Protein AF-A0AA38G1J0-F1 (afdb_monomer)

Radius of gyration: 15.78 Å; Cα contacts (8 Å, |Δi|>4): 84; chains: 1; bounding box: 42×26×38 Å

Structure (mmCIF, N/CA/C/O backbone):
data_AF-A0AA38G1J0-F1
#
_entry.id   AF-A0AA38G1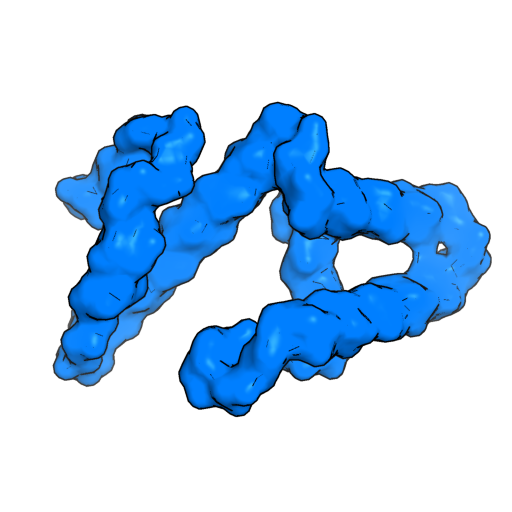J0-F1
#
loop_
_atom_site.group_PDB
_atom_site.id
_atom_site.type_symbol
_atom_site.label_atom_id
_atom_site.label_alt_id
_atom_site.label_comp_id
_atom_site.label_asym_id
_atom_site.label_entity_id
_atom_site.label_seq_id
_atom_site.pdbx_PDB_ins_code
_atom_site.Cartn_x
_atom_site.Cartn_y
_atom_site.Cartn_z
_atom_site.occupancy
_atom_site.B_iso_or_equiv
_atom_site.auth_seq_id
_atom_site.auth_comp_id
_atom_site.auth_asym_id
_atom_site.auth_atom_id
_atom_site.pdbx_PDB_model_num
ATOM 1 N N . CYS A 1 1 ? 4.868 2.584 11.864 1.00 77.88 1 CYS A N 1
ATOM 2 C CA . CYS A 1 1 ? 5.473 2.131 10.589 1.00 77.88 1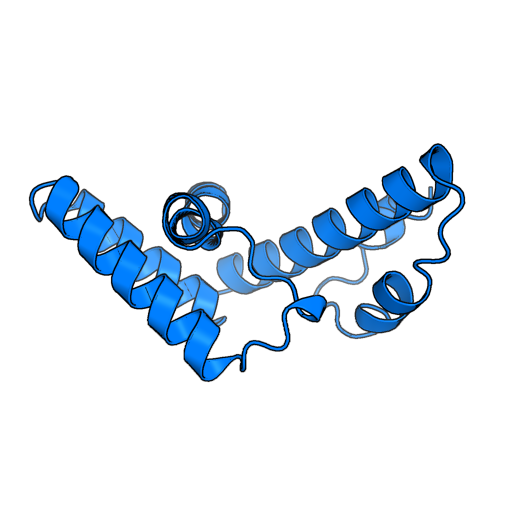 CYS A CA 1
ATOM 3 C C . CYS A 1 1 ? 5.084 0.698 10.207 1.00 77.88 1 CYS A C 1
ATOM 5 O O . CYS A 1 1 ? 4.286 0.565 9.298 1.00 77.88 1 CYS A O 1
ATOM 7 N N . VAL A 1 2 ? 5.552 -0.364 10.891 1.00 83.19 2 VAL A N 1
ATOM 8 C CA . VAL A 1 2 ? 5.373 -1.768 10.421 1.00 83.19 2 VAL A CA 1
ATOM 9 C C . VAL A 1 2 ? 3.914 -2.161 10.150 1.00 83.19 2 VAL A C 1
ATOM 11 O O . VAL A 1 2 ? 3.616 -2.696 9.093 1.00 83.19 2 VAL A O 1
ATOM 14 N N . LYS A 1 3 ? 2.984 -1.858 11.066 1.00 85.31 3 LYS A N 1
ATOM 15 C CA . LYS A 1 3 ? 1.557 -2.165 10.858 1.00 85.31 3 LYS A CA 1
ATOM 16 C C . LYS A 1 3 ? 0.981 -1.485 9.614 1.00 85.31 3 LYS A C 1
ATOM 18 O O . LYS A 1 3 ? 0.204 -2.095 8.901 1.00 85.31 3 LYS A O 1
ATOM 23 N N . MET A 1 4 ? 1.377 -0.242 9.359 1.00 88.00 4 MET A N 1
ATOM 24 C CA . MET A 1 4 ? 0.906 0.526 8.210 1.00 88.00 4 MET A CA 1
ATOM 25 C C . MET A 1 4 ? 1.482 -0.015 6.899 1.00 88.00 4 MET A C 1
ATOM 27 O O . MET A 1 4 ? 0.733 -0.163 5.948 1.00 88.00 4 MET A O 1
ATOM 31 N N . ALA A 1 5 ? 2.760 -0.406 6.881 1.00 85.56 5 ALA A N 1
ATOM 32 C CA . ALA A 1 5 ? 3.362 -1.087 5.732 1.00 85.56 5 ALA A CA 1
ATOM 33 C C . ALA A 1 5 ? 2.691 -2.440 5.428 1.00 85.56 5 ALA A C 1
ATOM 35 O O . ALA A 1 5 ? 2.620 -2.850 4.285 1.00 85.56 5 ALA A O 1
ATOM 36 N N . ILE A 1 6 ? 2.140 -3.134 6.424 1.00 85.56 6 ILE A N 1
ATOM 37 C CA . ILE A 1 6 ? 1.351 -4.352 6.168 1.00 85.56 6 ILE A CA 1
ATOM 38 C C . ILE A 1 6 ? -0.049 -4.008 5.634 1.00 85.56 6 ILE A C 1
ATOM 40 O O . ILE A 1 6 ? -0.609 -4.745 4.833 1.00 85.56 6 ILE A O 1
ATOM 44 N N . VAL A 1 7 ? -0.640 -2.915 6.120 1.00 87.19 7 VAL A N 1
ATOM 45 C CA . VAL A 1 7 ? -2.035 -2.558 5.835 1.00 87.19 7 VAL A CA 1
ATOM 46 C C . VAL A 1 7 ? -2.204 -1.794 4.520 1.00 87.19 7 VAL A C 1
ATOM 48 O O . VAL A 1 7 ? -3.286 -1.866 3.950 1.00 87.19 7 VAL A O 1
ATOM 51 N N . HIS A 1 8 ? -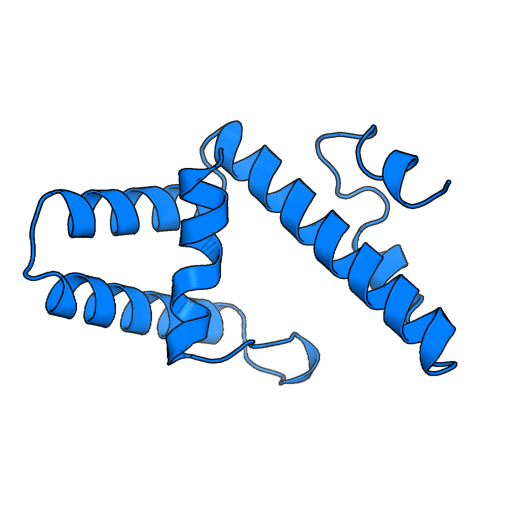1.192 -1.074 4.028 1.00 85.62 8 HIS A N 1
ATOM 52 C CA . HIS A 1 8 ? -1.361 -0.231 2.839 1.00 85.62 8 HIS A CA 1
ATOM 53 C C . HIS A 1 8 ? -1.774 -1.025 1.585 1.00 85.62 8 HIS A C 1
ATOM 55 O O . HIS A 1 8 ? -2.779 -0.663 0.977 1.00 85.62 8 HIS A O 1
ATOM 61 N N . ASP A 1 9 ? -1.137 -2.174 1.331 1.00 86.06 9 ASP A N 1
ATOM 62 C CA . ASP A 1 9 ? -1.446 -3.051 0.185 1.00 86.06 9 ASP A CA 1
ATOM 63 C C . ASP A 1 9 ? -2.416 -4.190 0.519 1.00 86.06 9 ASP A C 1
ATOM 65 O O . ASP A 1 9 ? -2.670 -5.082 -0.288 1.00 86.06 9 ASP A O 1
ATOM 69 N N . ILE A 1 10 ? -3.010 -4.202 1.718 1.00 87.19 10 ILE A N 1
ATOM 70 C CA . ILE A 1 10 ? -3.868 -5.322 2.135 1.00 87.19 10 ILE A CA 1
ATOM 71 C C . ILE A 1 10 ? -5.083 -5.503 1.209 1.00 87.19 10 ILE A C 1
ATOM 73 O O . ILE A 1 10 ? -5.583 -6.615 1.047 1.00 87.19 10 ILE A O 1
ATOM 77 N N . ALA A 1 11 ? -5.539 -4.415 0.582 1.00 87.06 11 ALA A N 1
ATOM 78 C CA . ALA A 1 11 ? -6.651 -4.426 -0.356 1.00 87.06 11 ALA A CA 1
ATOM 79 C C . ALA A 1 11 ? -6.318 -5.168 -1.663 1.00 87.06 11 ALA A C 1
ATOM 81 O O . ALA A 1 11 ? -7.223 -5.758 -2.262 1.00 87.06 11 ALA A O 1
ATOM 82 N N . GLU A 1 12 ? -5.049 -5.205 -2.081 1.00 88.38 12 GLU A N 1
ATOM 83 C CA . GLU A 1 12 ? -4.591 -5.875 -3.310 1.00 88.38 12 GLU A CA 1
ATOM 84 C C . GLU A 1 12 ? -4.811 -7.387 -3.264 1.00 88.38 12 GLU A C 1
ATOM 86 O O . GLU A 1 12 ? -5.011 -8.023 -4.297 1.00 88.38 12 GLU A O 1
ATOM 91 N N . ALA A 1 13 ? -4.915 -7.966 -2.063 1.00 87.62 13 ALA A N 1
ATOM 92 C CA . ALA A 1 13 ? -5.317 -9.359 -1.887 1.00 87.62 13 ALA A CA 1
ATOM 93 C C . ALA A 1 13 ? -6.710 -9.666 -2.477 1.00 87.62 13 ALA A C 1
ATOM 95 O O . ALA A 1 13 ? -6.999 -10.822 -2.791 1.00 87.62 13 ALA A O 1
ATOM 96 N N . ILE A 1 14 ? -7.573 -8.651 -2.617 1.00 87.38 14 ILE A N 1
ATOM 97 C CA . ILE A 1 14 ? -8.908 -8.759 -3.223 1.00 87.38 14 ILE A CA 1
ATOM 98 C C . ILE A 1 14 ? -8.946 -8.081 -4.596 1.00 87.38 14 ILE A C 1
ATOM 100 O O . ILE A 1 14 ? -9.493 -8.654 -5.539 1.00 87.38 14 ILE A O 1
ATOM 104 N N . VAL A 1 15 ? -8.406 -6.862 -4.723 1.00 87.94 15 VAL A N 1
ATOM 105 C CA . VAL A 1 15 ? -8.517 -6.079 -5.970 1.00 87.94 15 VAL A CA 1
ATOM 106 C C . VAL A 1 15 ? -7.468 -6.441 -7.023 1.00 87.94 15 VAL A C 1
ATOM 108 O O . VAL A 1 15 ? -7.665 -6.106 -8.192 1.00 87.94 15 VAL A O 1
ATOM 111 N N . GLY A 1 16 ? -6.419 -7.167 -6.629 1.00 85.50 16 GLY A N 1
ATOM 112 C CA . GLY A 1 16 ? -5.208 -7.374 -7.419 1.00 85.50 16 GLY A CA 1
ATOM 113 C C . GLY A 1 16 ? -4.277 -6.162 -7.371 1.00 85.50 16 GLY A C 1
ATOM 114 O O . GLY A 1 16 ? -4.699 -5.064 -7.019 1.00 85.50 16 GLY A O 1
ATOM 115 N N . ASP A 1 17 ? -3.020 -6.361 -7.748 1.00 84.62 17 ASP A N 1
ATOM 116 C CA . ASP A 1 17 ? -2.076 -5.262 -7.963 1.00 84.62 17 ASP A CA 1
ATOM 117 C C . ASP A 1 17 ? -2.506 -4.474 -9.215 1.00 84.62 17 ASP A C 1
ATOM 119 O O . ASP A 1 17 ? -2.477 -4.997 -10.333 1.00 84.62 17 ASP A O 1
ATOM 123 N N . ILE A 1 18 ? -3.018 -3.255 -9.007 1.00 81.88 18 ILE A N 1
ATOM 124 C CA . ILE A 1 18 ? -3.477 -2.357 -10.075 1.00 81.88 18 ILE A CA 1
ATOM 125 C C . ILE A 1 18 ? -2.348 -1.381 -10.385 1.00 81.88 18 ILE A C 1
ATOM 127 O O . ILE A 1 18 ? -2.166 -0.371 -9.690 1.00 81.88 18 ILE A O 1
ATOM 131 N N . ALA A 1 19 ? -1.657 -1.634 -11.488 1.00 77.88 19 ALA A N 1
ATOM 132 C CA . ALA A 1 19 ? -0.557 -0.812 -11.952 1.00 77.88 19 ALA A CA 1
ATOM 133 C C . ALA A 1 19 ? -1.060 0.381 -12.790 1.00 77.88 19 ALA A C 1
ATOM 135 O O . ALA A 1 19 ? -2.125 0.327 -13.418 1.00 77.88 19 ALA A O 1
ATOM 136 N N . PRO A 1 20 ? -0.272 1.469 -12.907 1.00 71.06 20 PRO A N 1
ATOM 137 C CA . PRO A 1 20 ? -0.591 2.579 -13.809 1.00 71.06 20 PRO A CA 1
ATOM 138 C C . PRO A 1 20 ? -0.825 2.145 -15.268 1.00 71.06 20 PRO A C 1
ATOM 140 O O . PRO A 1 20 ? -1.601 2.778 -15.987 1.00 71.06 20 PRO A O 1
ATOM 143 N N . SER A 1 21 ? -0.194 1.046 -15.700 1.00 75.12 21 SER A N 1
ATOM 144 C CA . SER A 1 21 ? -0.360 0.461 -17.035 1.00 75.12 21 SER A CA 1
ATOM 145 C C . SER A 1 21 ? -1.753 -0.114 -17.300 1.00 75.12 21 SER A C 1
ATOM 147 O O . SER A 1 21 ? -2.133 -0.240 -18.463 1.00 75.12 21 SER A O 1
ATOM 149 N N . ASP A 1 22 ? -2.536 -0.417 -16.260 1.00 80.25 22 ASP A N 1
ATOM 150 C CA . ASP A 1 22 ? -3.898 -0.949 -16.404 1.00 80.25 22 ASP A CA 1
ATOM 151 C C . ASP A 1 22 ? -4.914 0.123 -16.831 1.00 80.25 22 ASP A C 1
ATOM 153 O O . ASP A 1 22 ? -6.068 -0.183 -17.140 1.00 80.25 22 ASP A O 1
ATOM 157 N N . GLY A 1 23 ? -4.507 1.399 -16.852 1.00 82.81 23 GLY A N 1
ATOM 158 C CA . GLY A 1 23 ? -5.350 2.510 -17.297 1.00 82.81 23 GLY A CA 1
ATOM 159 C C . GLY A 1 23 ? -6.534 2.802 -16.371 1.00 82.81 23 GLY A C 1
ATOM 160 O O . GLY A 1 23 ? -7.481 3.481 -16.775 1.00 82.81 23 GLY A O 1
ATOM 161 N N . ILE A 1 24 ? -6.505 2.296 -15.134 1.00 85.38 24 ILE A N 1
ATOM 162 C CA . ILE A 1 24 ? -7.544 2.546 -14.135 1.00 85.38 24 ILE A CA 1
ATOM 163 C C . ILE A 1 24 ? -7.320 3.933 -13.508 1.00 85.38 24 ILE A C 1
ATOM 165 O O . ILE A 1 24 ? -6.241 4.196 -12.976 1.00 85.38 24 ILE A O 1
ATOM 169 N N . PRO A 1 25 ? -8.325 4.833 -13.528 1.00 87.75 25 PRO A N 1
ATOM 170 C CA . PRO A 1 25 ? -8.228 6.125 -12.854 1.00 87.75 25 PRO A CA 1
ATOM 171 C C . PRO A 1 25 ? -7.969 5.966 -11.355 1.00 87.75 25 PRO A C 1
ATOM 173 O O . PRO A 1 25 ? -8.516 5.065 -10.715 1.00 87.75 25 PRO A O 1
ATOM 176 N N . LYS A 1 26 ? -7.198 6.887 -10.770 1.00 82.25 26 LYS A N 1
ATOM 177 C CA . LYS A 1 26 ? -6.836 6.844 -9.346 1.00 82.25 26 LYS A CA 1
ATOM 178 C C . LYS A 1 26 ? -8.065 6.802 -8.433 1.00 82.25 26 LYS A C 1
ATOM 180 O O . LYS A 1 26 ? -8.064 6.096 -7.428 1.00 82.25 26 LYS A O 1
ATOM 185 N N . GLU A 1 27 ? -9.121 7.525 -8.792 1.00 86.06 27 GLU A N 1
ATOM 186 C CA . GLU A 1 27 ? -10.378 7.549 -8.044 1.00 86.06 27 GLU A CA 1
ATOM 187 C C . GLU A 1 27 ? -11.061 6.177 -8.043 1.00 8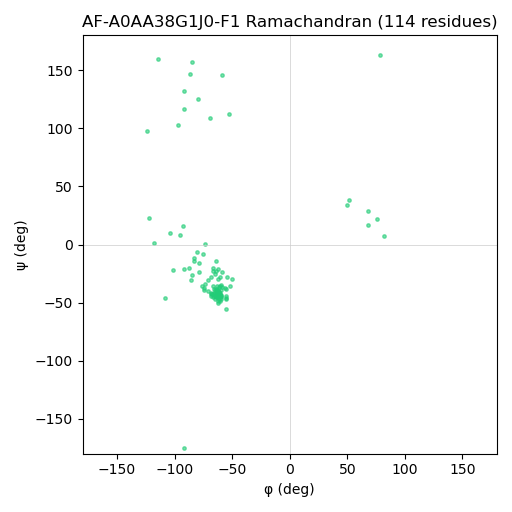6.06 27 GLU A C 1
ATOM 189 O O . GLU A 1 27 ? -11.608 5.756 -7.025 1.00 86.06 27 GLU A O 1
ATOM 194 N N . GLU A 1 28 ? -11.004 5.459 -9.167 1.00 88.62 28 GLU A N 1
ATOM 195 C CA . GLU A 1 28 ? -11.575 4.119 -9.290 1.00 88.62 28 GLU A CA 1
ATOM 196 C C . GLU A 1 28 ? -10.718 3.076 -8.564 1.00 88.62 28 GLU A C 1
ATOM 198 O O . GLU A 1 28 ? -11.288 2.219 -7.887 1.00 88.62 28 GLU A O 1
ATOM 203 N N . LYS A 1 29 ? -9.380 3.178 -8.623 1.00 86.75 29 LYS A N 1
ATOM 204 C CA . LYS A 1 29 ? -8.460 2.354 -7.811 1.00 86.75 29 LYS A CA 1
ATOM 205 C C . LYS A 1 29 ? -8.787 2.502 -6.323 1.00 86.75 29 LYS A C 1
ATOM 207 O O . LYS A 1 29 ? -9.163 1.525 -5.682 1.00 86.75 29 LYS A O 1
ATOM 212 N N . SER A 1 30 ? -8.797 3.737 -5.818 1.00 86.62 30 SER A N 1
ATOM 213 C CA . SER A 1 30 ? -9.090 4.030 -4.406 1.00 86.62 30 SER A CA 1
ATOM 214 C C . SER A 1 30 ? -10.500 3.575 -3.994 1.00 86.62 30 SER A C 1
ATOM 216 O O . SER A 1 30 ? -10.705 3.071 -2.889 1.00 86.62 30 SER A O 1
ATOM 218 N N . ARG A 1 31 ? -11.499 3.679 -4.887 1.00 90.12 31 ARG A N 1
ATOM 219 C CA . ARG A 1 31 ? -12.852 3.154 -4.635 1.00 90.12 31 ARG A CA 1
ATOM 220 C C . ARG A 1 31 ? -12.862 1.628 -4.502 1.00 90.12 31 ARG A C 1
ATOM 222 O O . ARG A 1 31 ? -13.547 1.107 -3.622 1.00 90.12 31 ARG A O 1
ATOM 229 N N . ARG A 1 32 ? -12.149 0.911 -5.377 1.00 91.12 32 ARG A N 1
ATOM 230 C CA . ARG A 1 32 ? -12.046 -0.557 -5.325 1.00 91.12 32 ARG A CA 1
ATOM 231 C C . ARG A 1 32 ? -11.327 -1.010 -4.064 1.00 91.12 32 ARG A C 1
ATOM 233 O O . ARG A 1 32 ? -11.846 -1.878 -3.369 1.00 91.12 32 ARG A O 1
ATOM 240 N N . GLU A 1 33 ? -10.199 -0.386 -3.743 1.00 89.69 33 GLU A N 1
ATOM 241 C CA . GLU A 1 33 ? -9.420 -0.696 -2.543 1.00 89.69 33 GLU A CA 1
ATOM 242 C C . GLU A 1 33 ? -10.228 -0.465 -1.271 1.00 89.69 33 GLU A C 1
ATOM 244 O O . GLU A 1 33 ? -10.268 -1.330 -0.400 1.00 89.69 33 GLU A O 1
ATOM 249 N N . ARG A 1 34 ? -10.959 0.652 -1.190 1.00 89.81 34 ARG A N 1
ATOM 250 C CA . ARG A 1 34 ? -11.848 0.932 -0.057 1.00 89.81 34 ARG A CA 1
ATOM 251 C C . ARG A 1 34 ? -12.926 -0.133 0.106 1.00 89.81 34 ARG A C 1
ATOM 253 O O . ARG A 1 34 ? -13.165 -0.586 1.219 1.00 89.81 34 ARG A O 1
ATOM 260 N N . ASN A 1 35 ? -13.562 -0.541 -0.992 1.00 91.38 35 ASN A N 1
ATOM 261 C CA . ASN A 1 35 ? -14.581 -1.588 -0.954 1.00 91.38 35 ASN A CA 1
ATOM 262 C C . ASN A 1 35 ? -13.999 -2.931 -0.485 1.00 91.38 35 ASN A C 1
ATOM 264 O O . ASN A 1 35 ? -14.637 -3.626 0.302 1.00 91.38 35 ASN A O 1
ATOM 268 N N . ALA A 1 36 ? -12.796 -3.284 -0.944 1.00 91.25 36 ALA A N 1
ATOM 269 C CA . ALA A 1 36 ? -12.089 -4.472 -0.480 1.00 91.25 36 ALA A CA 1
ATOM 270 C C . ALA A 1 36 ? -11.756 -4.385 1.014 1.00 91.25 36 ALA A C 1
ATOM 272 O O . ALA A 1 36 ? -11.980 -5.343 1.751 1.00 91.25 36 ALA A O 1
ATOM 273 N N . LEU A 1 37 ? -11.295 -3.224 1.483 1.00 89.94 37 LEU A N 1
ATOM 274 C CA . LEU A 1 37 ? -11.027 -2.996 2.899 1.00 89.94 37 LEU A CA 1
ATOM 275 C C . LEU A 1 37 ? -12.294 -3.177 3.747 1.00 89.94 37 LEU A C 1
ATOM 277 O O . LEU A 1 37 ? -12.253 -3.849 4.776 1.00 89.94 37 LEU A O 1
ATOM 281 N N . ASP A 1 38 ? -13.428 -2.632 3.296 1.00 88.75 38 ASP A N 1
ATOM 282 C CA . ASP A 1 38 ? -14.723 -2.792 3.964 1.00 88.75 38 ASP A CA 1
ATOM 283 C C . ASP A 1 38 ? -15.139 -4.270 4.039 1.00 88.75 38 ASP A C 1
ATOM 285 O O . ASP A 1 38 ? -15.601 -4.730 5.088 1.00 88.75 38 ASP A O 1
ATOM 289 N N . GLU A 1 39 ? -14.932 -5.037 2.966 1.00 89.12 39 GLU A N 1
ATOM 290 C CA . GLU A 1 39 ? -15.185 -6.481 2.941 1.00 89.12 39 GLU A CA 1
ATOM 291 C C . GLU A 1 39 ? -14.289 -7.225 3.945 1.00 89.12 39 GLU A C 1
ATOM 293 O O . GLU A 1 39 ? -14.778 -8.024 4.747 1.00 89.12 39 GLU A O 1
ATOM 298 N N . MET A 1 40 ? -12.993 -6.908 3.990 1.00 86.69 40 MET A N 1
ATOM 299 C CA . MET A 1 40 ? -12.058 -7.485 4.964 1.00 86.69 40 MET A CA 1
ATOM 300 C C . MET A 1 40 ? -12.446 -7.140 6.405 1.00 86.69 40 MET A C 1
ATOM 302 O O . MET A 1 40 ? -12.436 -8.005 7.286 1.00 86.69 40 MET A O 1
ATOM 306 N N . CYS A 1 41 ? -12.841 -5.894 6.662 1.00 86.81 41 CYS A N 1
ATOM 307 C CA . CYS A 1 41 ? -13.325 -5.453 7.967 1.00 86.81 41 CYS A CA 1
ATOM 308 C C . CYS A 1 41 ? -14.592 -6.216 8.395 1.00 86.81 41 CYS A C 1
ATOM 310 O O . CYS A 1 41 ? -14.736 -6.546 9.580 1.00 86.81 41 CYS A O 1
ATOM 312 N N . GLN A 1 42 ? -15.479 -6.545 7.449 1.00 86.44 42 GLN A N 1
ATOM 313 C CA . GLN A 1 42 ? -16.641 -7.404 7.694 1.00 86.44 42 GLN A CA 1
ATOM 314 C C . GLN A 1 42 ? -16.230 -8.853 7.991 1.00 86.44 42 GLN A C 1
ATOM 316 O O . GLN A 1 42 ? -16.724 -9.425 8.966 1.00 86.44 42 GLN A O 1
ATOM 321 N N . MET A 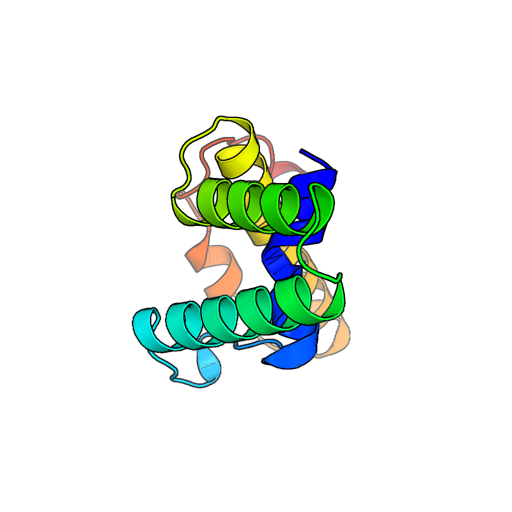1 43 ? -15.290 -9.429 7.231 1.00 84.25 43 MET A N 1
ATOM 322 C CA . MET A 1 43 ? -14.774 -10.788 7.477 1.00 84.25 43 MET A CA 1
ATOM 323 C C . MET A 1 43 ? -14.125 -10.929 8.860 1.00 84.25 43 MET A C 1
ATOM 325 O O . MET A 1 43 ? -14.254 -11.965 9.510 1.00 84.25 43 MET A O 1
ATOM 329 N N . LEU A 1 44 ? -13.471 -9.873 9.347 1.00 81.56 44 LEU A N 1
ATOM 330 C CA . LEU A 1 44 ? -12.873 -9.818 10.684 1.00 81.56 44 LEU A CA 1
ATOM 331 C C . LEU A 1 44 ? -13.906 -9.684 11.823 1.00 81.56 44 LEU A C 1
ATOM 333 O O . LEU A 1 44 ? -13.520 -9.610 12.993 1.00 81.56 44 LEU A O 1
ATOM 337 N N . GLY A 1 45 ? -15.205 -9.649 11.512 1.00 78.81 45 GLY A N 1
ATOM 338 C CA . GLY A 1 45 ? -16.285 -9.641 12.499 1.00 78.81 45 GLY A CA 1
ATOM 339 C C . GLY A 1 45 ? -16.500 -8.296 13.200 1.00 78.81 45 GLY A C 1
ATOM 340 O O . GLY A 1 45 ? -17.051 -8.271 14.299 1.00 78.81 45 GLY A O 1
ATOM 341 N N . GLY A 1 46 ? -16.064 -7.179 12.602 1.00 68.06 46 GLY A N 1
ATOM 342 C CA . GLY A 1 46 ? -16.421 -5.829 13.066 1.00 68.06 46 GLY A CA 1
ATOM 343 C C . GLY A 1 46 ? -15.836 -5.398 14.422 1.00 68.06 46 GLY A C 1
ATOM 344 O O . GLY A 1 46 ? -16.441 -4.598 15.131 1.00 68.06 46 GLY A O 1
ATOM 345 N N . GLY A 1 47 ? -14.668 -5.919 14.807 1.00 83.38 47 GLY A N 1
ATOM 346 C CA . GLY A 1 47 ? -14.016 -5.606 16.086 1.00 83.38 47 GLY A CA 1
ATOM 347 C C . GLY A 1 47 ? -13.014 -4.441 16.052 1.00 83.38 47 GLY A C 1
ATOM 348 O O . GLY A 1 47 ? -12.774 -3.810 15.025 1.00 83.38 47 GLY A O 1
ATOM 349 N N . LEU A 1 48 ? -12.340 -4.219 17.189 1.00 83.75 48 LEU A N 1
ATOM 350 C CA . LEU A 1 48 ? -11.275 -3.210 17.341 1.00 83.75 48 LEU A CA 1
ATOM 351 C C . LEU A 1 48 ? -10.178 -3.325 16.270 1.00 83.75 48 LEU A C 1
ATOM 353 O O . LEU A 1 48 ? -9.678 -2.311 15.804 1.00 83.75 48 LEU A O 1
ATOM 357 N N . ARG A 1 49 ? -9.844 -4.551 15.844 1.00 84.81 49 ARG A N 1
ATOM 358 C CA . ARG A 1 49 ? -8.838 -4.797 14.799 1.00 84.81 49 ARG A CA 1
ATOM 359 C C . ARG A 1 49 ? -9.283 -4.317 13.419 1.00 84.81 49 ARG A C 1
ATOM 361 O O . ARG A 1 49 ? -8.483 -3.732 12.706 1.00 84.81 49 ARG A O 1
ATOM 368 N N . ALA A 1 50 ? -10.547 -4.542 13.057 1.00 86.94 50 ALA A N 1
ATOM 369 C CA . ALA A 1 50 ? -11.094 -4.068 11.787 1.00 86.94 50 ALA A CA 1
ATOM 370 C C . ALA A 1 50 ? -11.086 -2.534 11.734 1.00 86.94 50 ALA A C 1
ATOM 372 O O . ALA A 1 50 ? -10.736 -1.950 10.714 1.00 86.94 50 ALA A O 1
ATOM 373 N N . LYS A 1 51 ? -11.403 -1.888 12.862 1.00 87.31 51 LYS A N 1
ATOM 374 C CA . LYS A 1 51 ? -11.328 -0.432 12.995 1.00 87.31 51 LYS A CA 1
ATOM 375 C C . LYS A 1 51 ? -9.888 0.088 12.904 1.00 87.31 51 LYS A C 1
ATOM 377 O O . LYS A 1 51 ? -9.652 1.043 12.178 1.00 87.31 51 LYS A O 1
ATOM 382 N N . GLU A 1 52 ? -8.936 -0.559 13.579 1.00 90.00 52 GLU A N 1
ATOM 383 C CA . GLU A 1 52 ? -7.513 -0.190 13.519 1.00 90.00 52 GLU A CA 1
ATOM 384 C C . GLU A 1 52 ? -6.958 -0.287 12.087 1.00 90.00 52 GLU A C 1
ATOM 386 O O . GLU A 1 52 ? -6.268 0.622 11.640 1.00 90.00 52 GLU A O 1
ATOM 391 N N . ILE A 1 53 ? -7.294 -1.348 11.342 1.00 88.56 53 ILE A N 1
ATOM 392 C CA . ILE A 1 53 ? -6.897 -1.507 9.931 1.00 88.56 53 ILE A CA 1
ATOM 393 C C . ILE A 1 53 ? -7.473 -0.374 9.077 1.00 88.56 53 ILE A C 1
ATOM 395 O O . ILE A 1 53 ? -6.744 0.251 8.312 1.00 88.56 53 ILE A O 1
ATOM 399 N N . TYR A 1 54 ? -8.761 -0.070 9.247 1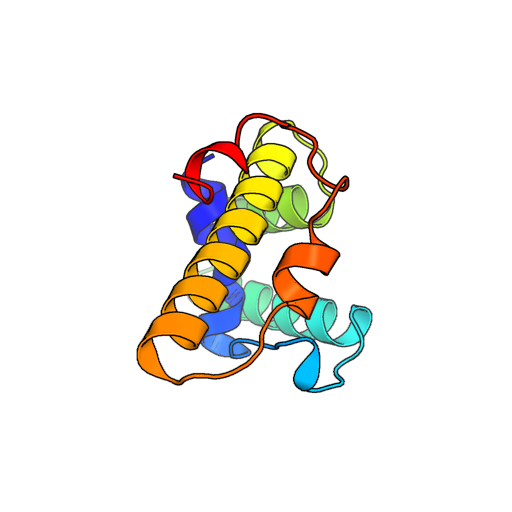.00 88.44 54 TYR A N 1
ATOM 400 C CA . TYR A 1 54 ? -9.426 1.001 8.508 1.00 88.44 54 TYR A CA 1
ATOM 401 C C . TYR A 1 54 ? -8.818 2.384 8.790 1.00 88.44 54 TYR A C 1
ATOM 403 O O . TYR A 1 54 ? -8.637 3.197 7.882 1.00 88.44 54 TYR A O 1
ATOM 411 N N . GLU A 1 55 ? -8.486 2.663 10.051 1.00 90.38 55 GLU A N 1
ATOM 412 C CA . GLU A 1 55 ? -7.842 3.915 10.457 1.00 90.38 55 GLU A CA 1
ATOM 413 C C . GLU A 1 55 ? -6.420 4.025 9.893 1.00 90.38 55 GLU A C 1
ATOM 415 O O . GLU A 1 55 ? -6.085 5.057 9.314 1.00 90.38 55 GLU A O 1
ATOM 420 N N . LEU A 1 56 ? -5.621 2.955 9.976 1.00 90.81 56 LEU A N 1
ATOM 421 C CA . LEU A 1 56 ? -4.260 2.919 9.429 1.00 90.81 56 LEU A CA 1
ATOM 422 C C . LEU A 1 56 ? -4.235 3.090 7.907 1.00 90.81 56 LEU A C 1
ATOM 424 O O . LEU A 1 56 ? -3.387 3.819 7.393 1.00 90.81 56 LEU A O 1
ATOM 428 N N . TRP A 1 57 ? -5.157 2.444 7.191 1.00 90.62 57 TRP A N 1
ATOM 429 C CA . TRP A 1 57 ? -5.265 2.587 5.739 1.00 90.62 57 TRP A CA 1
ATOM 430 C C . TRP A 1 57 ? -5.630 4.024 5.352 1.00 90.62 57 TRP A C 1
ATOM 432 O O . TRP A 1 57 ? -4.978 4.629 4.504 1.00 90.62 57 TRP A O 1
ATOM 442 N N . ASN A 1 58 ? -6.605 4.627 6.040 1.00 89.50 58 ASN A N 1
ATOM 443 C CA . ASN A 1 58 ? -6.950 6.030 5.815 1.00 89.50 58 ASN A CA 1
ATOM 444 C C . ASN A 1 58 ? -5.796 6.984 6.143 1.00 89.50 58 ASN A C 1
ATOM 446 O O . ASN A 1 58 ? -5.612 7.974 5.436 1.00 89.50 58 ASN A O 1
ATOM 450 N N . GLU A 1 59 ? -5.038 6.726 7.206 1.00 91.06 59 GLU A N 1
ATOM 451 C CA . GLU A 1 59 ? -3.866 7.523 7.576 1.00 91.06 59 GLU A CA 1
ATOM 452 C C . GLU A 1 59 ? -2.792 7.487 6.478 1.00 91.06 59 GLU A C 1
ATOM 454 O O . GLU A 1 59 ? -2.259 8.537 6.102 1.00 91.06 59 GLU A O 1
ATOM 459 N N . TYR A 1 60 ? -2.538 6.302 5.912 1.00 89.94 60 TYR A N 1
ATOM 460 C CA . TYR A 1 60 ? -1.649 6.122 4.764 1.00 89.94 60 TYR A CA 1
ATOM 461 C C . TYR A 1 60 ? -2.159 6.877 3.524 1.00 89.94 60 TYR A C 1
ATOM 463 O O . TYR A 1 60 ? -1.420 7.679 2.945 1.00 89.94 60 TYR A O 1
ATOM 471 N N . GLU A 1 61 ? -3.430 6.701 3.154 1.00 86.44 61 GLU A N 1
ATOM 472 C CA . GLU A 1 61 ? -4.027 7.334 1.968 1.00 86.44 61 GLU A CA 1
ATOM 473 C C . GLU A 1 61 ? -4.011 8.865 2.029 1.00 86.44 61 GLU A C 1
ATOM 475 O O . GLU A 1 61 ? -3.694 9.538 1.044 1.00 86.44 61 GLU A O 1
ATOM 480 N N . HIS A 1 62 ? -4.292 9.437 3.202 1.00 87.38 62 HIS A N 1
ATOM 481 C CA . HIS A 1 62 ? -4.270 10.888 3.405 1.00 87.38 62 HIS A CA 1
ATOM 482 C C . HIS A 1 62 ? -2.860 11.451 3.617 1.00 87.38 62 HIS A C 1
ATOM 484 O O . HIS A 1 62 ? -2.704 12.672 3.689 1.00 87.38 62 HIS A O 1
ATOM 490 N N . ASN A 1 63 ? -1.839 10.594 3.727 1.00 87.00 63 ASN A N 1
ATOM 491 C CA . ASN A 1 63 ? -0.457 10.986 3.993 1.00 87.00 63 ASN A CA 1
ATOM 492 C C . ASN A 1 63 ? -0.328 11.925 5.215 1.00 87.00 63 ASN A C 1
ATOM 494 O O . ASN A 1 63 ? 0.409 12.920 5.196 1.00 87.00 63 ASN A O 1
ATOM 498 N N . SER A 1 64 ? -1.131 11.660 6.249 1.00 88.00 64 SER A N 1
ATOM 499 C CA . SER A 1 64 ? -1.408 12.619 7.326 1.00 88.00 64 SER A CA 1
ATOM 500 C C . SER A 1 64 ? -0.398 12.570 8.473 1.00 88.00 64 SER A C 1
ATOM 502 O O . SER A 1 64 ? -0.261 13.558 9.198 1.00 88.00 64 SER A O 1
ATOM 504 N N . SER A 1 65 ? 0.349 11.473 8.618 1.00 88.50 65 SER A N 1
ATOM 505 C CA . SER A 1 65 ? 1.353 11.281 9.668 1.00 88.50 65 SER A CA 1
ATOM 506 C C . SER A 1 65 ? 2.785 11.178 9.121 1.00 88.50 65 SER A C 1
ATOM 508 O O . SER A 1 65 ? 2.994 10.891 7.937 1.00 88.50 65 SER A O 1
ATOM 510 N N . PRO A 1 66 ? 3.809 11.412 9.966 1.00 87.00 66 PRO A N 1
ATOM 511 C CA . PRO A 1 66 ? 5.199 11.110 9.625 1.00 87.00 66 PRO A CA 1
ATOM 512 C C . PRO A 1 66 ? 5.403 9.647 9.215 1.00 87.00 66 PRO A C 1
ATOM 514 O O . PRO A 1 66 ? 6.151 9.369 8.282 1.00 87.00 66 PRO A O 1
ATOM 517 N N . GLU A 1 67 ? 4.714 8.718 9.873 1.00 86.31 67 GLU A N 1
ATOM 518 C CA . GLU A 1 67 ? 4.754 7.294 9.563 1.00 86.31 67 GLU A CA 1
ATOM 519 C C . GLU A 1 67 ? 4.196 7.000 8.167 1.00 86.31 67 GLU A C 1
ATOM 521 O O . GLU A 1 67 ? 4.832 6.253 7.426 1.00 86.31 67 GLU A O 1
ATOM 526 N N . ALA A 1 68 ? 3.074 7.618 7.780 1.00 87.69 68 ALA A N 1
ATOM 527 C CA . ALA A 1 68 ? 2.492 7.486 6.442 1.00 87.69 68 ALA A CA 1
ATOM 528 C C . ALA A 1 68 ? 3.434 7.980 5.345 1.00 87.69 68 ALA A C 1
ATOM 530 O O . ALA A 1 68 ? 3.614 7.308 4.330 1.00 87.69 68 ALA A O 1
ATOM 531 N N . LYS A 1 69 ? 4.107 9.108 5.588 1.00 86.25 69 LYS A N 1
ATOM 532 C CA . LYS A 1 69 ? 5.108 9.662 4.667 1.00 86.25 69 LYS A CA 1
ATOM 533 C C . LYS A 1 69 ? 6.282 8.714 4.474 1.00 86.25 69 LYS A C 1
ATOM 535 O O . LYS A 1 69 ? 6.701 8.482 3.346 1.00 86.25 69 LYS A O 1
ATOM 540 N N . ILE A 1 70 ? 6.778 8.144 5.572 1.00 85.88 70 ILE A N 1
ATOM 541 C CA . ILE A 1 70 ? 7.868 7.168 5.540 1.00 85.88 70 ILE A CA 1
ATOM 542 C C . ILE A 1 70 ? 7.446 5.923 4.756 1.00 85.88 70 ILE A C 1
ATOM 544 O O . ILE A 1 70 ? 8.188 5.489 3.884 1.00 85.88 70 ILE A O 1
ATOM 548 N N . VAL A 1 71 ? 6.266 5.359 5.032 1.00 86.50 71 VAL A N 1
ATOM 549 C CA . VAL A 1 71 ? 5.785 4.159 4.325 1.00 86.50 71 VAL A CA 1
ATOM 550 C C . VAL A 1 71 ? 5.592 4.439 2.831 1.00 86.50 71 VAL A C 1
ATOM 552 O O . VAL A 1 71 ? 6.009 3.618 2.028 1.00 86.50 71 VAL A O 1
ATOM 555 N N . LYS A 1 72 ? 5.076 5.613 2.440 1.00 86.06 72 LYS A N 1
ATOM 556 C CA . LYS A 1 72 ? 4.974 6.008 1.021 1.00 86.06 72 LYS A CA 1
ATOM 557 C C . LYS A 1 72 ? 6.319 6.153 0.319 1.00 86.06 72 LYS A C 1
ATOM 559 O O . LYS A 1 72 ? 6.416 5.874 -0.869 1.00 86.06 72 LYS A O 1
ATOM 564 N N . ASP A 1 73 ? 7.343 6.637 1.012 1.00 83.88 73 ASP A N 1
ATOM 565 C CA . ASP A 1 73 ? 8.676 6.708 0.417 1.00 83.88 73 ASP A CA 1
ATOM 566 C C . ASP A 1 73 ? 9.317 5.311 0.325 1.00 83.88 73 ASP A C 1
ATOM 568 O O . ASP A 1 73 ? 9.993 5.028 -0.659 1.00 83.88 73 ASP A O 1
ATOM 572 N N . PHE A 1 74 ? 9.057 4.410 1.282 1.00 84.44 74 PHE A N 1
ATOM 573 C CA . PHE A 1 74 ? 9.481 3.006 1.184 1.00 84.44 74 PHE A CA 1
ATOM 574 C C . PHE A 1 74 ? 8.811 2.257 0.028 1.00 84.44 74 PHE A C 1
ATOM 576 O O . PHE A 1 74 ? 9.502 1.545 -0.688 1.00 84.44 74 PHE A O 1
ATOM 583 N N . ASP A 1 75 ? 7.512 2.457 -0.170 1.00 84.50 75 ASP A N 1
ATOM 584 C CA . ASP A 1 75 ? 6.724 1.913 -1.284 1.00 84.50 75 ASP A CA 1
ATOM 585 C C . ASP A 1 75 ? 7.342 2.291 -2.650 1.00 84.50 75 ASP A C 1
ATOM 587 O O . ASP A 1 75 ? 7.656 1.438 -3.474 1.00 84.50 75 ASP A O 1
ATOM 591 N N . LYS A 1 76 ? 7.724 3.562 -2.841 1.00 82.06 76 LYS A N 1
ATOM 592 C CA . LYS A 1 76 ? 8.467 3.973 -4.050 1.00 82.06 76 LYS A CA 1
ATOM 593 C C . LYS A 1 76 ? 9.826 3.289 -4.196 1.00 82.06 76 LYS A C 1
ATOM 595 O O . LYS A 1 76 ? 10.231 2.993 -5.314 1.00 82.06 76 LYS A O 1
ATOM 600 N N . VAL A 1 77 ? 10.576 3.129 -3.104 1.00 81.19 77 VAL A N 1
ATOM 601 C CA . VAL A 1 77 ? 11.898 2.480 -3.145 1.00 81.19 77 VAL A CA 1
ATOM 602 C C . VAL A 1 77 ? 11.758 1.019 -3.550 1.00 81.19 77 VAL A C 1
ATOM 604 O O .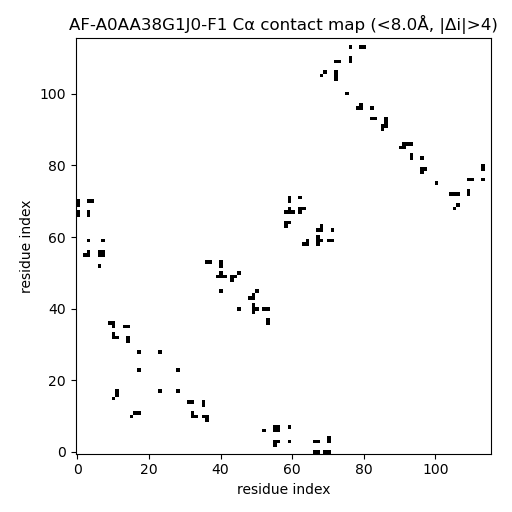 VAL A 1 77 ? 12.554 0.546 -4.356 1.00 81.19 77 VAL A O 1
ATOM 607 N N . GLU A 1 78 ? 10.753 0.333 -3.013 1.00 82.25 78 GLU A N 1
ATOM 608 C CA . GLU A 1 78 ? 10.418 -1.045 -3.366 1.00 82.25 78 GLU A CA 1
ATOM 609 C C . GLU A 1 78 ? 10.074 -1.146 -4.859 1.00 82.25 78 GLU A C 1
ATOM 611 O O . GLU A 1 78 ? 10.740 -1.893 -5.575 1.00 82.25 78 GLU A O 1
ATOM 616 N N . MET A 1 79 ? 9.205 -0.263 -5.364 1.00 82.94 79 MET A N 1
ATOM 617 C CA . MET A 1 79 ? 8.858 -0.196 -6.788 1.00 82.94 79 MET A CA 1
ATOM 618 C C . MET A 1 79 ? 10.091 -0.018 -7.694 1.00 82.94 79 MET A C 1
ATOM 620 O O . MET A 1 79 ? 10.213 -0.676 -8.729 1.00 82.94 79 MET A O 1
ATOM 624 N N . ILE A 1 80 ? 11.026 0.873 -7.336 1.00 79.12 80 ILE A N 1
ATOM 625 C CA . ILE A 1 80 ? 12.260 1.074 -8.117 1.00 79.12 80 ILE A CA 1
ATOM 626 C C . ILE A 1 80 ? 13.164 -0.159 -8.036 1.00 79.12 80 ILE A C 1
ATOM 628 O O . ILE A 1 80 ? 13.755 -0.549 -9.042 1.00 79.12 80 ILE A O 1
ATOM 632 N N . LEU A 1 81 ? 13.303 -0.757 -6.852 1.00 79.25 81 LEU A N 1
ATOM 633 C CA . LEU A 1 81 ? 14.123 -1.948 -6.662 1.00 79.25 81 LEU A CA 1
ATOM 634 C C . LEU A 1 81 ? 13.602 -3.097 -7.528 1.00 79.25 81 LEU A C 1
ATOM 636 O O . LEU A 1 81 ? 14.380 -3.739 -8.231 1.00 79.25 81 LEU A O 1
ATOM 640 N N . GLN A 1 82 ? 12.285 -3.292 -7.548 1.00 76.94 82 GLN A N 1
ATOM 641 C CA . GLN A 1 82 ? 11.649 -4.301 -8.378 1.00 76.94 82 GLN A CA 1
ATOM 642 C C . GLN A 1 82 ? 11.821 -3.995 -9.874 1.00 76.94 82 GLN A C 1
ATOM 644 O O . GLN A 1 82 ? 12.106 -4.900 -10.662 1.00 76.94 82 GLN A O 1
ATOM 649 N N . ALA A 1 83 ? 11.732 -2.723 -10.282 1.00 78.69 83 ALA A N 1
ATOM 650 C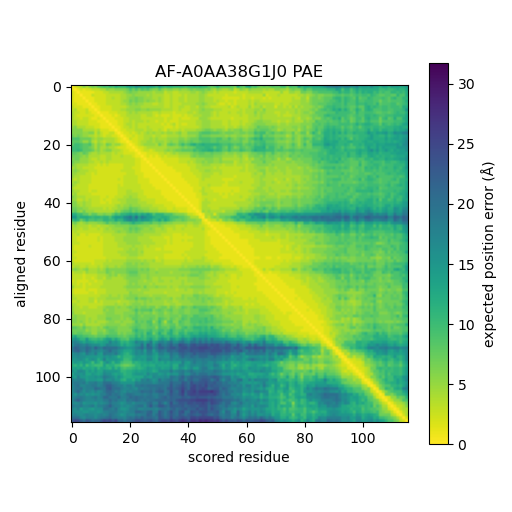 CA . ALA A 1 83 ? 12.054 -2.317 -11.648 1.00 78.69 83 ALA A CA 1
ATOM 651 C C . ALA A 1 83 ? 13.512 -2.658 -12.013 1.00 78.69 83 ALA A C 1
ATOM 653 O O . ALA A 1 83 ? 13.745 -3.275 -13.050 1.00 78.69 83 ALA A O 1
ATOM 654 N N . LEU A 1 84 ? 14.483 -2.348 -11.148 1.00 77.19 84 LEU A N 1
ATOM 655 C CA . LEU A 1 84 ? 15.900 -2.661 -11.364 1.00 77.19 84 LEU A CA 1
ATOM 656 C C . LEU A 1 84 ? 16.150 -4.172 -11.510 1.00 77.19 84 LEU A C 1
ATOM 658 O O . LEU A 1 84 ? 16.904 -4.597 -12.388 1.00 77.19 84 LEU A O 1
ATOM 662 N N . GLU A 1 85 ? 15.519 -4.995 -10.671 1.00 79.50 85 GLU A N 1
ATOM 663 C CA . GLU A 1 85 ? 15.595 -6.457 -10.782 1.00 79.50 85 GLU A CA 1
ATOM 664 C C . GLU A 1 85 ? 15.037 -6.945 -12.128 1.00 79.50 85 GLU A C 1
ATOM 666 O O . GLU A 1 85 ? 15.680 -7.747 -12.812 1.00 79.50 85 GLU A O 1
ATOM 671 N N . TYR A 1 86 ? 13.897 -6.406 -12.575 1.00 77.44 86 TYR A N 1
ATOM 672 C CA . TYR A 1 86 ? 13.324 -6.742 -13.880 1.00 77.44 86 TYR A CA 1
ATOM 673 C C . TYR A 1 86 ? 14.174 -6.273 -15.069 1.00 77.44 86 TYR A C 1
ATOM 675 O O . TYR A 1 86 ? 14.220 -6.980 -16.081 1.00 77.44 86 TYR A O 1
ATOM 683 N N . GLU A 1 87 ? 14.843 -5.119 -14.993 1.00 76.56 87 GLU A N 1
ATOM 684 C CA . GLU A 1 87 ? 15.780 -4.683 -16.039 1.00 76.56 87 GLU A CA 1
ATOM 685 C C . GLU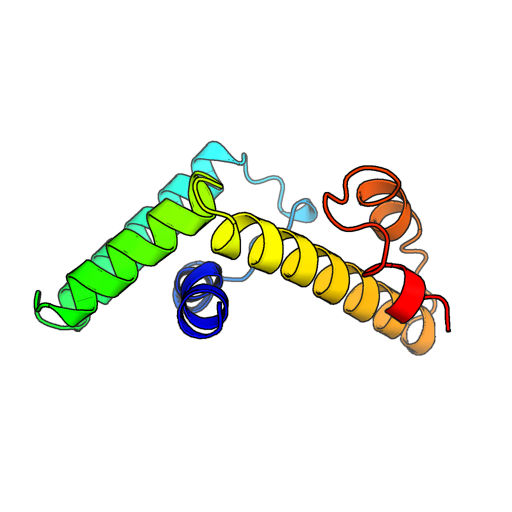 A 1 87 ? 16.959 -5.654 -16.163 1.00 76.56 87 GLU A C 1
ATOM 687 O O . GLU A 1 87 ? 17.301 -6.071 -17.275 1.00 76.56 87 GLU A O 1
ATOM 692 N N . ASN A 1 88 ? 17.534 -6.058 -15.026 1.00 74.44 88 ASN A N 1
ATOM 693 C CA . ASN A 1 88 ? 18.678 -6.967 -14.974 1.00 74.44 88 ASN A CA 1
ATOM 694 C C . ASN A 1 88 ? 18.338 -8.373 -15.489 1.00 74.44 88 ASN A C 1
ATOM 696 O O . ASN A 1 88 ? 19.124 -8.952 -16.241 1.00 74.44 88 ASN A O 1
ATOM 700 N N . ASP A 1 89 ? 17.166 -8.906 -15.134 1.00 73.56 89 ASP A N 1
ATOM 701 C CA . ASP A 1 89 ? 16.762 -10.265 -15.516 1.00 73.56 89 ASP A CA 1
ATOM 702 C C . ASP A 1 89 ? 16.099 -10.346 -16.901 1.00 73.56 89 ASP A C 1
ATOM 704 O O . ASP A 1 89 ? 16.196 -11.377 -17.573 1.00 73.56 89 ASP A O 1
ATOM 708 N N . GLN A 1 90 ? 15.398 -9.295 -17.348 1.00 69.50 90 GLN A N 1
ATOM 709 C CA . GLN A 1 90 ? 14.565 -9.343 -18.562 1.00 69.50 90 GLN A CA 1
ATOM 710 C C . GLN A 1 90 ? 14.992 -8.381 -19.676 1.00 69.50 90 GLN A C 1
ATOM 712 O O . GLN A 1 90 ? 14.328 -8.354 -20.716 1.00 69.50 90 GLN A O 1
ATOM 717 N N . ALA A 1 91 ? 16.073 -7.612 -19.495 1.00 63.75 91 ALA A N 1
ATOM 718 C CA . ALA A 1 91 ? 16.572 -6.628 -20.464 1.00 63.75 91 ALA A CA 1
ATOM 719 C C . ALA A 1 91 ? 15.477 -5.667 -20.974 1.00 63.75 91 ALA A C 1
ATOM 721 O O . ALA A 1 91 ? 15.462 -5.263 -22.141 1.00 63.75 91 ALA A O 1
ATOM 722 N N . LYS A 1 92 ? 14.522 -5.334 -20.101 1.00 63.41 92 LYS A N 1
ATOM 723 C CA . LYS A 1 92 ? 13.504 -4.310 -20.349 1.00 63.41 92 LYS A CA 1
ATOM 724 C C . LYS A 1 92 ? 14.069 -2.954 -19.947 1.00 63.41 92 LYS A C 1
ATOM 726 O O . LYS A 1 92 ? 14.856 -2.888 -19.017 1.00 63.41 92 LYS A O 1
ATOM 731 N N . ASN A 1 93 ? 13.675 -1.897 -20.652 1.00 65.56 93 ASN A N 1
ATOM 732 C CA . ASN A 1 93 ? 13.979 -0.528 -20.249 1.00 65.56 93 ASN A CA 1
ATOM 733 C C . ASN A 1 93 ? 12.818 -0.019 -19.381 1.00 65.56 93 ASN A C 1
ATOM 735 O O . ASN A 1 93 ? 11.679 0.043 -19.849 1.00 65.56 93 ASN A O 1
ATOM 739 N N . LEU A 1 94 ? 13.113 0.274 -18.119 1.00 70.25 94 LEU A N 1
ATOM 740 C CA . LEU A 1 94 ? 12.202 0.734 -17.074 1.00 70.25 94 LEU A CA 1
ATOM 741 C C . LEU A 1 94 ? 12.660 2.092 -16.507 1.00 70.25 94 LEU A C 1
ATOM 743 O O . LEU A 1 94 ? 12.237 2.483 -15.420 1.00 70.25 94 LEU A O 1
ATOM 747 N N . ASP A 1 95 ? 13.452 2.856 -17.275 1.00 67.38 95 ASP A N 1
ATOM 748 C CA . ASP A 1 95 ? 13.945 4.203 -16.932 1.00 67.38 95 ASP A CA 1
ATOM 749 C C . ASP A 1 95 ? 12.822 5.156 -16.473 1.00 67.38 95 ASP A C 1
ATOM 751 O O . ASP A 1 95 ? 13.038 6.046 -15.646 1.00 67.38 95 ASP A O 1
ATOM 755 N N . GLU A 1 96 ? 11.600 4.964 -16.979 1.00 66.62 96 GLU A N 1
ATOM 756 C CA . GLU A 1 96 ? 10.413 5.733 -16.592 1.00 66.62 96 GLU A CA 1
ATOM 757 C C . GLU A 1 96 ? 10.103 5.623 -15.087 1.00 66.62 96 GLU A C 1
ATOM 759 O O . GLU A 1 96 ? 9.738 6.622 -14.459 1.00 66.62 96 GLU A O 1
ATOM 764 N N . PHE A 1 97 ? 10.325 4.455 -14.473 1.00 68.06 97 PHE A N 1
ATOM 765 C CA . PHE A 1 97 ? 10.101 4.240 -13.041 1.00 68.06 97 PHE A CA 1
ATOM 766 C C . PHE A 1 97 ? 11.107 5.029 -12.196 1.00 68.06 97 PHE A C 1
ATOM 768 O O . PHE A 1 97 ? 10.703 5.712 -11.253 1.00 68.06 97 PHE A O 1
ATOM 775 N N . PHE A 1 98 ? 12.384 5.048 -12.588 1.00 66.69 98 PHE A N 1
ATOM 776 C CA . PHE A 1 98 ? 13.428 5.844 -11.930 1.00 66.69 98 PHE A CA 1
ATOM 777 C C . PHE A 1 98 ? 13.199 7.356 -12.087 1.00 66.69 98 PHE A C 1
ATOM 779 O O . PHE A 1 98 ? 13.413 8.135 -11.156 1.00 66.69 98 PHE A O 1
ATOM 786 N N . GLN A 1 99 ? 12.724 7.801 -13.254 1.00 66.81 99 GLN A N 1
ATOM 787 C CA . GLN A 1 99 ? 12.393 9.212 -13.482 1.00 66.81 99 GLN A CA 1
ATOM 788 C C . GLN A 1 99 ? 11.143 9.647 -12.711 1.00 66.81 99 GLN A C 1
ATOM 790 O O . GLN A 1 99 ? 11.039 10.806 -12.301 1.00 66.81 99 GLN A O 1
ATOM 795 N N . SER A 1 100 ? 10.194 8.734 -12.486 1.00 65.44 100 SER A N 1
ATOM 796 C CA . SER A 1 100 ? 8.946 9.034 -11.780 1.00 65.44 100 SER A CA 1
ATOM 797 C C . SER A 1 100 ? 9.158 9.418 -10.308 1.00 65.44 100 SER A C 1
ATOM 799 O O . SER A 1 100 ? 8.340 10.173 -9.757 1.00 65.44 100 SER A O 1
ATOM 801 N N . THR A 1 101 ? 10.262 8.961 -9.707 1.00 61.38 101 THR A N 1
ATOM 802 C CA . THR A 1 101 ? 10.625 9.159 -8.298 1.00 61.38 101 THR A CA 1
ATOM 803 C C . THR A 1 101 ? 11.667 10.263 -8.092 1.00 61.38 101 THR A C 1
ATOM 805 O O . THR A 1 101 ? 11.683 10.890 -7.032 1.00 61.38 101 THR A O 1
ATOM 808 N N . ALA A 1 102 ? 12.455 10.605 -9.119 1.00 58.78 102 ALA A N 1
ATOM 809 C CA . ALA A 1 102 ? 13.471 11.655 -9.061 1.00 58.78 102 ALA A CA 1
ATOM 810 C C . ALA A 1 102 ? 12.914 13.004 -8.545 1.00 58.78 102 ALA A C 1
ATOM 812 O O . ALA A 1 102 ? 12.118 13.679 -9.201 1.00 58.78 102 ALA A O 1
ATOM 813 N N . GLY A 1 103 ? 13.353 13.412 -7.348 1.00 58.72 103 GLY A N 1
ATOM 814 C CA . GLY A 1 103 ? 13.009 14.701 -6.733 1.00 58.72 103 GLY A CA 1
ATOM 815 C C . GLY A 1 103 ? 11.654 14.759 -6.015 1.00 58.72 103 GLY A C 1
ATOM 816 O O . GLY A 1 103 ? 11.252 15.845 -5.594 1.00 58.72 103 GLY A O 1
ATOM 817 N N . LYS A 1 104 ? 10.950 13.628 -5.852 1.00 58.94 104 LYS A N 1
ATOM 818 C CA . LYS A 1 104 ? 9.657 13.548 -5.134 1.00 58.94 104 LYS A CA 1
ATOM 819 C C . LYS A 1 104 ? 9.752 12.945 -3.731 1.00 58.94 104 LYS A C 1
ATOM 821 O O . LYS A 1 104 ? 8.717 12.663 -3.118 1.00 58.94 104 LYS A O 1
ATOM 826 N N . ASP A 1 105 ? 10.961 12.745 -3.228 1.00 58.31 105 ASP A N 1
ATOM 827 C CA . ASP A 1 105 ? 11.192 12.056 -1.962 1.00 58.31 105 ASP A CA 1
ATOM 828 C C . ASP A 1 105 ? 11.246 13.054 -0.813 1.00 58.31 105 ASP A C 1
ATOM 830 O O . ASP A 1 105 ? 11.924 14.083 -0.887 1.00 58.31 105 ASP A O 1
ATOM 834 N N . GLN A 1 106 ? 10.522 12.758 0.267 1.00 56.81 106 GLN A N 1
ATOM 835 C CA . GLN A 1 106 ? 10.593 13.573 1.480 1.00 56.81 106 GLN A CA 1
ATOM 836 C C . GLN A 1 106 ? 11.849 13.231 2.295 1.00 56.81 106 GLN A C 1
ATOM 838 O O . GLN A 1 106 ? 12.277 14.036 3.126 1.00 56.81 106 GLN A O 1
ATOM 843 N N . PHE A 1 107 ? 12.481 12.085 2.010 1.00 56.44 107 PHE A N 1
ATOM 844 C CA . PHE A 1 107 ? 13.720 11.627 2.632 1.00 56.44 107 PHE A CA 1
ATOM 845 C C . PHE A 1 107 ? 14.821 11.341 1.589 1.00 56.44 107 PHE A C 1
ATOM 847 O O . PHE A 1 107 ? 14.894 10.238 1.049 1.00 56.44 107 PHE A O 1
ATOM 854 N N . PRO A 1 108 ? 15.750 12.286 1.352 1.00 55.25 108 PRO A N 1
ATOM 855 C CA . PRO A 1 108 ? 16.771 12.171 0.302 1.00 55.25 108 PRO A CA 1
ATOM 856 C C . PRO A 1 108 ? 17.771 11.011 0.484 1.00 55.25 108 PRO A C 1
ATOM 858 O O . PRO A 1 108 ? 18.472 10.659 -0.458 1.00 55.25 108 PRO A O 1
ATOM 861 N N . ASN A 1 109 ? 17.838 10.389 1.667 1.00 54.78 109 ASN A N 1
ATOM 862 C CA . ASN A 1 109 ? 18.758 9.279 1.945 1.00 54.78 109 ASN A CA 1
ATOM 863 C C . ASN A 1 109 ? 18.246 7.903 1.484 1.00 54.78 109 ASN A C 1
ATOM 865 O O . ASN A 1 109 ? 19.022 6.952 1.494 1.00 54.78 109 ASN A O 1
ATOM 869 N N . LEU A 1 110 ? 16.970 7.766 1.108 1.00 55.06 110 LEU A N 1
ATOM 870 C CA . LEU A 1 110 ? 16.400 6.469 0.719 1.00 55.06 110 LEU A CA 1
ATOM 871 C C . LEU A 1 110 ? 16.869 6.014 -0.675 1.00 55.06 110 LEU A C 1
ATOM 873 O O . LEU A 1 110 ? 17.219 4.852 -0.849 1.00 55.06 110 LEU A O 1
ATOM 877 N N . MET A 1 111 ? 17.018 6.937 -1.629 1.00 53.50 111 MET A N 1
ATOM 878 C CA . MET A 1 111 ? 17.553 6.641 -2.972 1.00 53.50 111 MET A CA 1
ATOM 879 C C . MET A 1 111 ? 19.031 6.224 -2.972 1.00 53.50 111 MET A C 1
ATOM 881 O O . MET A 1 111 ? 19.488 5.518 -3.873 1.00 53.50 111 MET A O 1
ATOM 885 N N . GLY A 1 112 ? 19.779 6.612 -1.934 1.00 57.22 112 GLY A N 1
ATOM 886 C CA . GLY A 1 112 ? 21.160 6.171 -1.739 1.00 57.22 112 GLY A CA 1
ATOM 887 C C . GLY A 1 112 ? 21.295 4.656 -1.549 1.00 57.22 112 GLY A C 1
ATOM 888 O O . GLY A 1 112 ? 22.367 4.123 -1.810 1.00 57.22 112 GLY A O 1
ATOM 889 N N . PHE A 1 113 ? 20.226 3.958 -1.146 1.00 56.12 113 PHE A N 1
ATOM 890 C CA . PHE A 1 113 ? 20.225 2.497 -1.006 1.00 56.12 113 PHE A CA 1
ATOM 891 C C . PHE A 1 113 ? 20.071 1.749 -2.333 1.00 56.12 113 PHE A C 1
ATOM 893 O O . PHE A 1 113 ? 20.490 0.602 -2.418 1.00 56.12 113 PHE A O 1
ATOM 900 N N . VAL A 1 114 ? 19.487 2.384 -3.352 1.00 50.38 114 VAL A N 1
ATOM 901 C CA . VAL A 1 114 ? 19.227 1.758 -4.662 1.00 50.38 114 VAL A CA 1
ATOM 902 C C . VAL A 1 114 ? 20.384 1.995 -5.641 1.00 50.38 114 VAL A C 1
ATOM 904 O O . VAL A 1 114 ? 20.567 1.247 -6.590 1.00 50.38 114 VAL A O 1
ATOM 907 N N . SER A 1 115 ? 21.200 3.025 -5.399 1.00 47.59 115 SER A N 1
ATOM 908 C CA . SER A 1 115 ? 22.301 3.444 -6.284 1.00 47.59 115 SER A CA 1
ATOM 909 C C . SER A 1 115 ? 23.666 2.817 -5.932 1.00 47.59 115 SER A C 1
ATOM 911 O O . SER A 1 115 ? 24.697 3.370 -6.320 1.00 47.59 115 SER A O 1
ATOM 913 N N . GLY A 1 116 ? 23.684 1.747 -5.128 1.00 43.62 116 GLY A N 1
ATOM 914 C CA . GLY A 1 116 ? 24.892 1.117 -4.571 1.00 43.62 116 GLY A CA 1
ATOM 915 C C . GLY A 1 116 ? 25.357 -0.117 -5.327 1.00 43.62 116 GLY A C 1
ATOM 916 O O . GLY A 1 116 ? 24.488 -0.930 -5.699 1.00 43.62 116 GLY A O 1
#

pLDDT: mean 79.01, std 11.82, range [43.62, 91.38]

Nearest PDB structures (foldseek):
  4l7w-assembly1_A-2  TM=8.924E-01  e=2.695E-08  Homo sapiens
  4dmb-assembly1_A  TM=8.929E-01  e=5.315E-08  Homo sapiens
  4l1j-assembly1_A  TM=8.872E-01  e=5.624E-08  Homo sapiens

Sequence (116 aa):
CVKMAIVHDIAEAIVGDIAPSDGIPKEEKSRRERNALDEMCQMLGGGLRAKEIYELWNEYEHNSSPEAKIVKDFDKVEMILQALEYENDQAKNLDEFFQSTAGKDQFPNLMGFVSG

InterPro domains:
  IPR006674 HD domain [PF13023] (1-104)
  IPR039356 5'-deoxynucleotidase YfbR/HDDC2 [PTHR11845] (1-109)

Foldseek 3Di:
DVLLLCLQCPLCVPVNPDDVVVVDDPVRVVVSSVVSLVVVLVVVPVDPVSVVSVVSNVCLVVVPDPVSLVSVLVVLLVQVLVVVVCCVPPVDDPVVSVVVPPPVHPDPCSVVVVVD

Solvent-accessible surface area (backbone atoms only — not comparable to full-atom values): 6788 Å² total; per-residue (Å²): 91,72,69,44,63,60,43,64,61,52,24,34,82,71,70,44,89,81,51,82,87,73,71,67,53,69,71,59,50,54,50,49,35,50,52,37,44,53,51,51,24,54,75,63,67,69,42,74,66,31,51,50,50,54,49,41,34,50,36,44,75,66,52,73,42,75,48,25,48,52,44,55,52,47,52,52,51,50,54,42,52,54,42,52,52,45,28,74,76,64,75,49,90,55,66,68,56,57,59,72,49,64,92,73,60,96,55,80,70,61,63,60,71,74,76,109

Mean predicted aligned error: 8.06 Å

Secondary structure (DSSP, 8-state):
-HHHHHHTTTTHHHH----GGG---HHHHHHHHHHHHHHHHHHTTSSHHHHHHHHHHHHHHTT-SHHHHHHHHHHHHHHHHHHHHHHHHH----HHHHHHHTT--S-TTSGGGT--

Organism: Taxus chinensis (NCBI:txid29808)